Protein AF-A0A8H3G8Q3-F1 (afdb_monomer_lite)

Secondary structure (DSSP, 8-state):
-EEEEEEEEEEEEETTEEEEEEEEEEEEEPPPSS----TTGGGHHHHTEEEEETT-EEEEEEEEGGG----EEEEEEEETTEEEEEEEE--S--GGGGTGGGS-S-----------------------

Sequence (128 aa):
PVIIKGIYTTTVVVGGWEFMFTSVMVHCFIGPSQQPVFPWDHWNELLQISAWEYRQFGLVVAVPLSAFTGVFAMSNIQMSYGHYTLTFAMIKTCPEDLVEGYINHNLPDEDKDNNGGDAGNIEDMDKD

Structure (mmCIF, N/CA/C/O backbone):
data_AF-A0A8H3G8Q3-F1
#
_entry.id   AF-A0A8H3G8Q3-F1
#
loop_
_atom_site.group_PDB
_atom_site.id
_atom_site.type_symbol
_atom_site.label_atom_id
_atom_site.label_alt_id
_atom_site.label_comp_id
_atom_site.label_asym_id
_atom_site.label_entity_id
_atom_site.label_seq_id
_atom_site.pdbx_PDB_ins_code
_atom_site.Cartn_x
_atom_site.Cartn_y
_atom_site.Cartn_z
_atom_site.occupancy
_atom_site.B_iso_or_equiv
_atom_site.auth_seq_id
_atom_site.auth_comp_id
_atom_site.auth_asym_id
_atom_site.auth_atom_id
_atom_site.pdbx_PDB_model_num
ATOM 1 N N . PRO A 1 1 ? -3.059 -0.270 -0.786 1.00 87.56 1 PRO A N 1
ATOM 2 C CA . PRO A 1 1 ? -1.707 0.054 -0.278 1.00 87.56 1 PRO A CA 1
ATOM 3 C C . PRO A 1 1 ? -0.744 -1.128 -0.419 1.00 87.56 1 PRO A C 1
ATOM 5 O O . PRO A 1 1 ? -1.179 -2.278 -0.488 1.00 87.56 1 PRO A O 1
ATOM 8 N N . VAL A 1 2 ? 0.558 -0.843 -0.482 1.00 90.81 2 VAL A N 1
ATOM 9 C CA . VAL A 1 2 ? 1.610 -1.856 -0.641 1.00 90.81 2 VAL A CA 1
ATOM 10 C C . VAL A 1 2 ? 2.880 -1.455 0.112 1.00 90.81 2 VAL A C 1
ATOM 12 O O . VAL A 1 2 ? 3.109 -0.270 0.351 1.00 90.81 2 VAL A O 1
ATOM 15 N N . ILE A 1 3 ? 3.721 -2.431 0.456 1.00 91.25 3 ILE A N 1
ATOM 16 C CA . ILE A 1 3 ? 5.091 -2.200 0.933 1.00 91.25 3 ILE A CA 1
ATOM 17 C C . ILE A 1 3 ? 6.060 -2.465 -0.213 1.00 91.25 3 ILE A C 1
ATOM 19 O O . ILE A 1 3 ? 6.107 -3.579 -0.737 1.00 91.25 3 ILE A O 1
ATOM 23 N N . ILE A 1 4 ? 6.869 -1.464 -0.559 1.00 92.81 4 ILE A N 1
ATOM 24 C CA . ILE A 1 4 ? 7.944 -1.605 -1.545 1.00 92.81 4 ILE A CA 1
ATOM 25 C C . ILE A 1 4 ? 9.094 -2.398 -0.918 1.00 92.81 4 ILE A C 1
ATOM 27 O O . ILE A 1 4 ? 9.593 -2.050 0.151 1.00 92.81 4 ILE A O 1
ATOM 31 N N . LYS A 1 5 ? 9.514 -3.475 -1.585 1.00 94.44 5 LYS A N 1
ATOM 32 C CA . LYS A 1 5 ? 10.691 -4.272 -1.206 1.00 94.44 5 LYS A CA 1
ATOM 33 C C . LYS A 1 5 ? 11.927 -3.914 -2.013 1.00 94.44 5 LYS A C 1
ATOM 35 O O . LYS A 1 5 ? 13.033 -4.035 -1.501 1.00 94.44 5 LYS A O 1
ATOM 40 N N . GLY A 1 6 ? 11.736 -3.466 -3.248 1.00 93.69 6 GLY A N 1
ATOM 41 C CA . GLY A 1 6 ? 12.825 -3.042 -4.112 1.00 93.69 6 GLY A CA 1
ATOM 42 C C . GLY A 1 6 ? 12.320 -2.486 -5.433 1.00 93.69 6 GLY A C 1
ATOM 43 O O . GLY A 1 6 ? 11.207 -2.790 -5.866 1.00 93.69 6 GLY A O 1
ATOM 44 N N . ILE A 1 7 ? 13.159 -1.672 -6.062 1.00 95.56 7 ILE A N 1
ATOM 45 C CA . ILE A 1 7 ? 12.958 -1.144 -7.408 1.00 95.56 7 ILE A CA 1
ATOM 46 C C . ILE A 1 7 ? 14.104 -1.690 -8.251 1.00 95.56 7 ILE A C 1
ATOM 48 O O . ILE A 1 7 ? 15.268 -1.537 -7.886 1.00 95.56 7 ILE A O 1
ATOM 52 N N . TYR A 1 8 ? 13.766 -2.346 -9.353 1.00 95.19 8 TYR A N 1
ATOM 53 C CA . TYR A 1 8 ? 14.719 -3.018 -10.222 1.00 95.19 8 TYR A CA 1
ATOM 54 C C . TYR A 1 8 ? 14.594 -2.466 -11.629 1.00 95.19 8 TYR A C 1
ATOM 56 O O . TYR A 1 8 ? 13.489 -2.313 -12.149 1.00 95.19 8 TYR A O 1
ATOM 64 N N . THR A 1 9 ? 15.740 -2.214 -12.248 1.00 95.25 9 THR A N 1
ATOM 65 C CA . THR A 1 9 ? 15.824 -1.833 -13.653 1.00 95.25 9 THR A CA 1
ATOM 66 C C . THR A 1 9 ? 16.507 -2.955 -14.414 1.00 95.25 9 THR A C 1
ATOM 68 O O . THR A 1 9 ? 17.549 -3.459 -13.996 1.00 95.25 9 THR A O 1
ATOM 71 N N . THR A 1 10 ? 15.903 -3.371 -15.519 1.00 93.00 10 THR A N 1
ATOM 72 C CA . THR A 1 10 ? 16.406 -4.440 -16.377 1.00 93.00 10 THR A CA 1
ATOM 73 C C . THR A 1 10 ? 16.512 -3.928 -17.801 1.00 93.00 10 THR A C 1
ATOM 75 O O . THR A 1 10 ? 15.567 -3.335 -18.318 1.00 93.00 10 THR A O 1
ATOM 78 N N . THR A 1 11 ? 17.651 -4.188 -18.433 1.00 95.88 11 THR A N 1
ATOM 79 C CA . THR A 1 11 ? 17.871 -3.905 -19.851 1.00 95.88 11 THR A CA 1
ATOM 80 C C . THR A 1 11 ? 17.734 -5.199 -20.639 1.00 95.88 11 THR A C 1
ATOM 82 O O . THR A 1 11 ? 18.352 -6.207 -20.298 1.00 95.88 11 THR A O 1
ATOM 85 N N . VAL A 1 12 ? 16.921 -5.179 -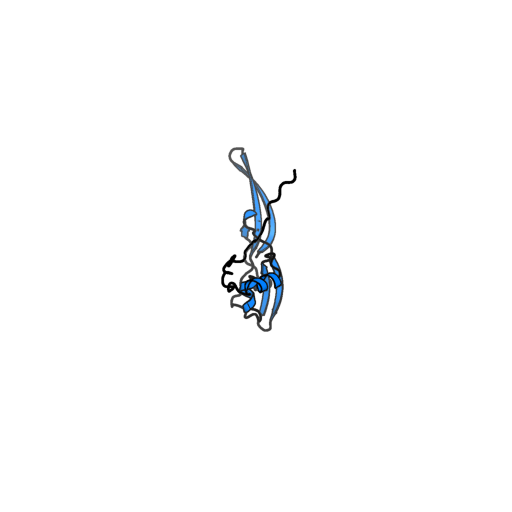21.690 1.00 94.62 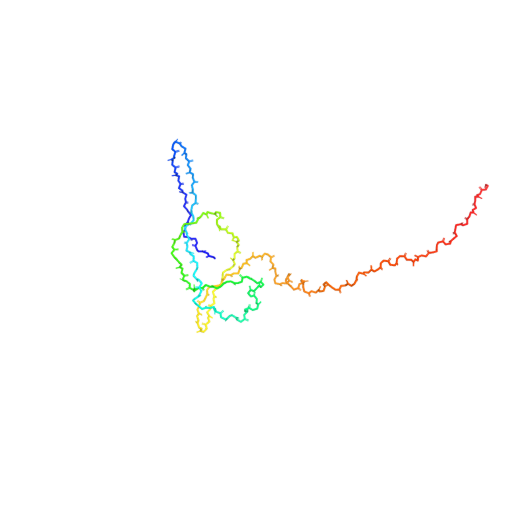12 VAL A N 1
ATOM 86 C CA . VAL A 1 12 ? 16.718 -6.296 -22.614 1.00 94.62 12 VAL A CA 1
ATOM 87 C C . VAL A 1 12 ? 17.143 -5.847 -24.003 1.00 94.62 12 VAL A C 1
ATOM 89 O O . VAL A 1 12 ? 16.691 -4.812 -24.483 1.00 94.62 12 VAL A O 1
ATOM 92 N N . VAL A 1 13 ? 17.999 -6.630 -24.657 1.00 95.94 13 VAL A N 1
ATOM 93 C CA . VAL A 1 13 ? 18.443 -6.355 -26.028 1.00 95.94 13 VAL A CA 1
ATOM 94 C C . VAL A 1 13 ? 17.641 -7.214 -26.998 1.00 95.94 13 VAL A C 1
ATOM 96 O O . VAL A 1 13 ? 17.683 -8.442 -26.918 1.00 95.94 13 VAL A O 1
ATOM 99 N N . VAL A 1 14 ? 16.924 -6.584 -27.930 1.00 94.94 14 VAL A N 1
ATOM 100 C CA . VAL A 1 14 ? 16.141 -7.269 -28.970 1.00 94.94 14 VAL A CA 1
ATOM 101 C C . VAL A 1 14 ? 16.531 -6.702 -30.329 1.00 94.94 14 VAL A C 1
ATOM 103 O O . VAL A 1 14 ? 16.333 -5.522 -30.601 1.00 94.94 14 VAL A O 1
ATOM 106 N N . GLY A 1 15 ? 17.124 -7.534 -31.189 1.00 93.06 15 GLY A N 1
ATOM 107 C CA . GLY A 1 15 ? 17.527 -7.114 -32.538 1.00 93.06 15 GLY A CA 1
ATOM 108 C C . GLY A 1 15 ? 18.556 -5.975 -32.568 1.00 93.06 15 GLY A C 1
ATOM 109 O O . GLY A 1 15 ? 18.520 -5.158 -33.480 1.00 93.06 15 GLY A O 1
ATOM 110 N N . GLY A 1 16 ? 19.436 -5.890 -31.563 1.00 94.31 16 GLY A N 1
ATOM 111 C CA . GLY A 1 16 ? 20.440 -4.823 -31.436 1.00 94.31 16 GLY A CA 1
ATOM 112 C C . GLY A 1 16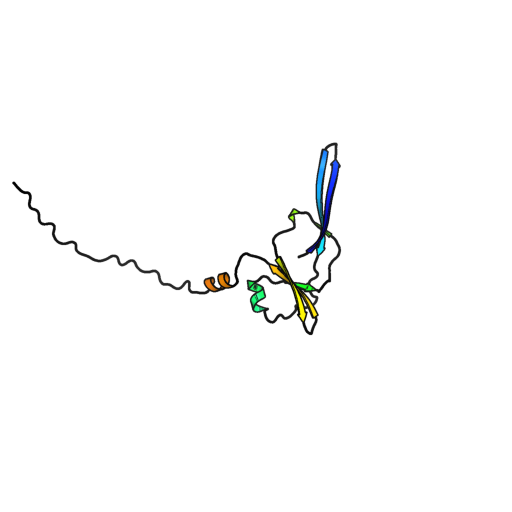 ? 19.927 -3.523 -30.806 1.00 94.31 16 GLY A C 1
ATOM 113 O O . GLY A 1 16 ? 20.714 -2.607 -30.599 1.00 94.31 16 GLY A O 1
ATOM 114 N N . TRP A 1 17 ? 18.638 -3.452 -30.468 1.00 95.25 17 TRP A N 1
ATOM 115 C CA . TRP A 1 17 ? 18.043 -2.334 -29.741 1.00 95.25 17 TRP A CA 1
ATOM 116 C C . TRP A 1 17 ? 17.955 -2.655 -28.255 1.00 95.25 17 TRP A C 1
ATOM 118 O O . TRP A 1 17 ? 17.529 -3.749 -27.879 1.00 95.25 17 TRP A O 1
ATOM 128 N N . GLU A 1 18 ? 18.339 -1.699 -27.415 1.00 96.75 18 GLU A N 1
ATOM 129 C CA . GLU A 1 18 ? 18.227 -1.816 -25.964 1.00 96.75 18 GLU A CA 1
ATOM 130 C C . GLU A 1 18 ? 16.886 -1.260 -25.477 1.00 96.75 18 GLU A C 1
ATOM 132 O O . GLU A 1 18 ? 16.499 -0.139 -25.805 1.00 96.75 18 GLU A O 1
ATOM 137 N N . PHE A 1 19 ? 16.194 -2.040 -24.651 1.00 94.62 19 PHE A N 1
ATOM 138 C CA . PHE A 1 19 ? 14.949 -1.661 -23.997 1.00 94.62 19 PHE A CA 1
ATOM 139 C C . PHE A 1 19 ? 15.137 -1.723 -22.489 1.00 94.62 19 PHE A C 1
ATOM 141 O O . PHE A 1 19 ? 15.578 -2.740 -21.958 1.00 94.62 19 PHE A O 1
ATOM 148 N N . MET A 1 20 ? 14.781 -0.649 -21.793 1.00 94.56 20 MET A N 1
ATOM 149 C CA . MET A 1 20 ? 14.896 -0.566 -20.342 1.00 94.56 20 MET A CA 1
ATOM 150 C C . MET A 1 20 ? 13.517 -0.659 -19.693 1.00 94.56 20 MET A C 1
ATOM 152 O O . MET A 1 20 ? 12.603 0.085 -20.045 1.00 94.56 20 MET A O 1
ATOM 156 N N . PHE A 1 21 ? 13.385 -1.548 -18.712 1.00 90.94 21 PHE A N 1
ATOM 157 C CA . PHE A 1 21 ? 12.159 -1.761 -17.952 1.00 90.94 21 PHE A CA 1
ATOM 158 C C . PHE A 1 21 ? 12.432 -1.566 -16.465 1.00 90.94 21 PHE A C 1
ATOM 160 O O . PHE A 1 21 ? 13.359 -2.163 -15.919 1.00 90.94 21 PHE A O 1
ATOM 167 N N . THR A 1 22 ? 11.599 -0.772 -15.797 1.00 93.75 22 THR A N 1
ATOM 168 C CA . THR A 1 22 ? 11.636 -0.617 -14.339 1.00 93.75 22 THR A CA 1
ATOM 169 C C . THR A 1 22 ? 10.444 -1.333 -13.718 1.00 93.75 22 THR A C 1
ATOM 171 O O . THR A 1 22 ? 9.293 -1.035 -14.039 1.00 93.75 22 THR A O 1
ATOM 174 N N . SER A 1 23 ? 10.728 -2.265 -12.812 1.00 93.56 23 SER A N 1
ATOM 175 C CA . SER A 1 23 ? 9.734 -3.011 -12.040 1.00 93.56 23 SER A CA 1
ATOM 176 C C . SER A 1 23 ? 9.908 -2.735 -10.554 1.00 93.56 23 SER A C 1
ATOM 178 O O . SER A 1 23 ? 11.026 -2.695 -10.039 1.00 93.56 23 SER A O 1
ATOM 180 N N . VAL A 1 24 ? 8.795 -2.579 -9.847 1.00 95.25 24 VAL A N 1
ATOM 181 C CA . VAL A 1 24 ? 8.780 -2.425 -8.393 1.00 95.25 24 VAL A CA 1
ATOM 182 C C . VAL A 1 24 ? 8.244 -3.710 -7.782 1.00 95.25 24 VAL A C 1
ATOM 184 O O . VAL A 1 24 ? 7.142 -4.148 -8.105 1.00 95.25 24 VAL A O 1
ATOM 187 N N . MET A 1 25 ? 9.028 -4.321 -6.900 1.00 96.69 25 MET A N 1
ATOM 188 C CA . MET A 1 25 ? 8.620 -5.512 -6.159 1.00 96.69 25 MET A CA 1
ATOM 189 C C . MET A 1 25 ? 7.892 -5.077 -4.897 1.00 96.69 25 MET A C 1
ATOM 191 O O . MET A 1 25 ? 8.450 -4.344 -4.072 1.00 96.69 25 MET A O 1
ATOM 195 N N . VAL A 1 26 ? 6.654 -5.533 -4.734 1.00 95.25 26 VAL A N 1
ATOM 196 C CA . VAL A 1 26 ? 5.785 -5.100 -3.640 1.00 95.25 26 VAL A CA 1
ATOM 197 C C . VAL A 1 26 ? 5.128 -6.261 -2.915 1.00 95.25 26 VAL A C 1
ATOM 199 O O . VAL A 1 26 ? 4.833 -7.292 -3.509 1.00 95.25 26 VAL A O 1
ATOM 202 N N . HIS A 1 27 ? 4.853 -6.057 -1.630 1.00 94.81 27 HIS A N 1
ATOM 203 C CA . HIS A 1 27 ? 3.876 -6.844 -0.882 1.00 94.81 27 HIS A CA 1
ATOM 204 C C . HIS A 1 27 ? 2.561 -6.076 -0.794 1.00 94.81 27 HIS A C 1
ATOM 206 O O . HIS A 1 27 ? 2.542 -4.939 -0.315 1.00 94.81 27 HIS A O 1
ATOM 212 N N . CYS A 1 28 ? 1.462 -6.710 -1.191 1.00 91.69 28 CYS A N 1
ATOM 213 C CA . CYS A 1 28 ? 0.129 -6.143 -1.015 1.00 91.69 28 CYS A CA 1
ATOM 214 C C . CYS A 1 28 ? -0.370 -6.362 0.413 1.00 91.69 28 CYS A C 1
ATOM 216 O O . CYS A 1 28 ? -0.164 -7.431 0.988 1.00 91.69 28 CYS A O 1
ATOM 218 N N . PHE A 1 29 ? -1.042 -5.360 0.975 1.00 92.75 29 PHE A N 1
ATOM 219 C CA . PHE A 1 29 ? -1.781 -5.541 2.222 1.00 92.75 29 PHE A CA 1
ATOM 220 C C . PHE A 1 29 ? -2.967 -6.478 1.988 1.00 92.75 29 PHE A C 1
ATOM 222 O O . PHE A 1 29 ? -3.598 -6.434 0.930 1.00 92.75 29 PHE A O 1
ATOM 229 N N . ILE A 1 30 ? -3.259 -7.321 2.975 1.00 93.56 30 ILE A N 1
ATOM 230 C CA . ILE A 1 30 ? -4.412 -8.221 2.948 1.00 93.56 30 ILE A CA 1
ATOM 231 C C . ILE A 1 30 ? -5.550 -7.567 3.730 1.00 93.56 30 ILE A C 1
ATOM 233 O O . ILE A 1 30 ? -5.351 -7.088 4.848 1.00 93.56 30 ILE A O 1
ATOM 237 N N . GLY A 1 31 ? -6.732 -7.507 3.116 1.00 91.69 31 GLY A N 1
ATOM 238 C CA . GLY A 1 31 ? -7.941 -7.036 3.786 1.00 91.69 31 GLY A CA 1
ATOM 239 C C . GLY A 1 31 ? -8.388 -8.025 4.869 1.00 91.69 31 GLY A C 1
ATOM 240 O O . GLY A 1 31 ? -8.144 -9.225 4.728 1.00 91.69 31 GLY A O 1
ATOM 241 N N . PRO A 1 32 ? -9.029 -7.552 5.944 1.00 89.88 32 PRO A N 1
ATOM 242 C CA . PRO A 1 32 ? -9.476 -8.423 7.017 1.00 89.88 32 PRO A CA 1
ATOM 243 C C . PRO A 1 32 ? -10.562 -9.392 6.556 1.00 89.88 32 PRO A C 1
ATOM 245 O O . PRO A 1 32 ? -11.394 -9.073 5.707 1.00 89.88 32 PRO A O 1
ATOM 248 N N . SER A 1 33 ? -10.545 -10.596 7.131 1.00 86.69 33 SER A N 1
ATOM 249 C CA . SER A 1 33 ? -11.516 -11.657 6.804 1.00 86.69 33 SER A CA 1
ATOM 250 C C . SER A 1 33 ? -12.952 -11.304 7.204 1.00 86.69 33 SER A C 1
ATOM 252 O O . SER A 1 33 ? -13.909 -11.816 6.624 1.00 86.69 33 SER A O 1
ATOM 254 N N . GLN A 1 34 ? -13.097 -10.411 8.182 1.00 84.06 34 GLN A N 1
ATOM 255 C CA . GLN A 1 34 ? -14.354 -9.817 8.612 1.00 84.06 34 GLN A CA 1
ATOM 256 C C . GLN A 1 34 ? -14.194 -8.303 8.631 1.00 84.06 34 GLN A C 1
ATOM 258 O O . GLN A 1 34 ? -13.143 -7.792 9.019 1.00 84.06 34 GLN A O 1
ATOM 263 N N . GLN A 1 35 ? -15.237 -7.581 8.227 1.00 82.31 35 GLN A N 1
ATOM 264 C CA . GLN A 1 35 ? -15.199 -6.128 8.269 1.00 82.31 35 GLN A CA 1
ATOM 265 C C . GLN A 1 35 ? -15.119 -5.662 9.732 1.00 82.31 35 GLN A C 1
ATOM 267 O O . GLN A 1 35 ? -16.011 -5.999 10.517 1.00 82.31 35 GLN A O 1
ATOM 272 N N . PRO A 1 36 ? -14.065 -4.923 10.127 1.00 81.00 36 PRO A N 1
ATOM 273 C CA . PRO A 1 36 ? -13.961 -4.424 11.486 1.00 81.00 36 PRO A CA 1
ATOM 274 C C . PRO A 1 36 ? -15.006 -3.331 11.694 1.00 81.00 36 PRO A C 1
ATOM 276 O O . PRO A 1 36 ? -15.236 -2.516 10.802 1.00 81.00 36 PRO A O 1
ATOM 279 N N . VAL A 1 37 ? -15.605 -3.308 12.882 1.00 82.50 37 VAL A N 1
ATOM 280 C CA . VAL A 1 37 ? -16.558 -2.267 13.276 1.00 82.50 37 VAL A CA 1
ATOM 281 C C . VAL A 1 37 ? -15.776 -1.161 13.961 1.00 82.50 37 VAL A C 1
ATOM 283 O O . VAL A 1 37 ? -15.337 -1.318 15.110 1.00 82.50 37 VAL A O 1
ATOM 286 N N . PHE A 1 38 ? -15.560 -0.054 13.258 1.00 75.81 38 PHE A N 1
ATOM 287 C CA . PHE A 1 38 ? -14.860 1.083 13.829 1.00 75.81 38 PHE A CA 1
ATOM 288 C C . PHE A 1 38 ? -15.864 2.084 14.406 1.00 75.81 38 PHE A C 1
ATOM 290 O O . PHE A 1 38 ? -16.892 2.370 13.796 1.00 75.81 38 PHE A O 1
ATOM 297 N N . PRO A 1 39 ? -15.566 2.708 15.558 1.00 68.00 39 PRO A N 1
ATOM 298 C CA . PRO A 1 39 ? -16.446 3.729 16.133 1.00 68.00 39 PRO A CA 1
ATOM 299 C C . PRO A 1 39 ? -16.595 4.970 15.231 1.00 68.00 39 PRO A C 1
ATOM 301 O O . PRO A 1 39 ? -17.456 5.808 15.477 1.00 68.00 39 PRO A O 1
ATOM 304 N N . TRP A 1 40 ? -15.770 5.086 14.187 1.00 68.94 40 TRP A N 1
ATOM 305 C CA . TRP A 1 40 ? -15.823 6.125 13.166 1.00 68.94 40 TRP A CA 1
ATOM 306 C C . TRP A 1 40 ? -16.332 5.615 11.815 1.00 68.94 40 TRP A C 1
ATOM 308 O O . TRP A 1 40 ? -16.046 6.259 10.815 1.00 68.94 40 TRP A O 1
ATOM 318 N N . ASP A 1 41 ? -17.064 4.501 11.730 1.00 65.94 41 ASP A N 1
ATOM 319 C CA . ASP A 1 41 ? -17.559 3.991 10.437 1.00 65.94 41 ASP A CA 1
ATOM 320 C C . ASP A 1 41 ? -18.291 5.072 9.611 1.00 65.94 41 ASP A C 1
ATOM 322 O O . ASP A 1 41 ? -18.171 5.093 8.390 1.00 65.94 41 ASP A O 1
ATOM 326 N N . HIS A 1 42 ? -18.930 6.050 10.266 1.00 63.75 42 HIS A N 1
ATOM 327 C CA . HIS A 1 42 ? -19.520 7.229 9.616 1.00 63.75 42 HIS A CA 1
ATOM 328 C C . HIS A 1 42 ? -18.507 8.121 8.860 1.00 63.75 42 HIS A C 1
ATOM 330 O O . HIS A 1 42 ? -18.843 8.738 7.857 1.00 63.75 42 HIS A O 1
ATOM 336 N N . TRP A 1 43 ? -17.251 8.165 9.304 1.00 62.16 43 TRP A N 1
ATOM 337 C CA . TRP A 1 43 ? -16.157 8.908 8.675 1.00 62.16 43 TRP A CA 1
ATOM 338 C C . TRP A 1 43 ? -15.451 8.128 7.560 1.00 62.16 43 TRP A C 1
ATOM 340 O O . TRP A 1 43 ? -14.660 8.730 6.835 1.00 62.16 43 TRP A O 1
ATOM 350 N N . ASN A 1 44 ? -15.708 6.822 7.387 1.00 65.44 44 ASN A N 1
ATOM 351 C CA . ASN A 1 44 ? -15.078 6.040 6.312 1.00 65.44 44 ASN A CA 1
ATOM 352 C C . ASN A 1 44 ? -15.403 6.616 4.928 1.00 65.44 44 ASN A C 1
ATOM 354 O O . ASN A 1 44 ? -14.525 6.638 4.068 1.00 65.44 44 ASN A O 1
ATOM 358 N N . GLU A 1 45 ? -16.634 7.097 4.725 1.00 64.19 45 GLU A N 1
ATOM 359 C CA . GLU A 1 45 ? -17.070 7.685 3.452 1.00 64.19 45 GLU A CA 1
ATOM 360 C C . GLU A 1 45 ? -16.358 9.014 3.157 1.00 64.19 45 GLU A C 1
ATOM 362 O O . GLU A 1 45 ? -15.972 9.267 2.019 1.00 64.19 45 GLU A O 1
ATOM 367 N N . LEU A 1 46 ? -16.114 9.826 4.190 1.00 63.53 46 LEU A N 1
ATOM 368 C CA . LEU A 1 46 ? -15.457 11.134 4.075 1.00 63.53 46 LEU A CA 1
ATOM 369 C C . LEU A 1 46 ? -13.931 11.027 3.955 1.00 63.53 46 LEU A C 1
ATOM 371 O O . LEU A 1 46 ? -13.319 11.722 3.152 1.00 63.53 46 LEU A O 1
ATOM 375 N N . LEU A 1 47 ? -13.307 10.155 4.749 1.00 67.44 47 LEU A N 1
ATOM 376 C CA . LEU A 1 47 ? -11.847 10.061 4.879 1.00 67.44 47 LEU A CA 1
ATOM 377 C C . LEU A 1 47 ? -11.227 8.933 4.036 1.00 67.44 47 LEU A C 1
ATOM 379 O O . LEU A 1 47 ? -10.010 8.741 4.070 1.00 67.44 47 LEU A O 1
ATOM 383 N N . GLN A 1 48 ? -12.052 8.176 3.301 1.00 78.31 48 GLN A N 1
ATOM 384 C CA . GLN A 1 48 ? -11.640 7.034 2.472 1.00 78.31 48 GLN A CA 1
ATOM 385 C C . GLN A 1 48 ? -10.711 6.070 3.226 1.00 78.31 48 GLN A C 1
ATOM 387 O O . GLN A 1 48 ? -9.658 5.650 2.735 1.00 78.31 48 GLN A O 1
ATOM 392 N N . ILE A 1 49 ? -11.084 5.751 4.465 1.00 83.19 49 ILE A N 1
ATOM 393 C CA . ILE A 1 49 ? -10.287 4.888 5.335 1.00 83.19 49 ILE A CA 1
ATOM 394 C C . ILE A 1 49 ? -10.445 3.448 4.860 1.00 83.19 49 ILE A C 1
ATOM 396 O O . ILE A 1 49 ? -11.548 2.964 4.620 1.00 83.19 49 ILE A O 1
ATOM 400 N N . SER A 1 50 ? -9.329 2.737 4.752 1.00 87.00 50 SER A N 1
ATOM 401 C CA . SER A 1 50 ? -9.319 1.290 4.525 1.00 87.00 50 SER A CA 1
ATOM 402 C C . SER A 1 50 ? -8.561 0.586 5.639 1.00 87.00 50 SER A C 1
ATOM 404 O O . SER A 1 50 ? -7.545 1.095 6.121 1.00 87.00 50 SER A O 1
ATOM 406 N N . ALA A 1 51 ? -9.040 -0.595 6.023 1.00 90.19 51 ALA A N 1
ATOM 407 C CA . ALA A 1 51 ? -8.428 -1.431 7.047 1.00 90.19 51 ALA A CA 1
ATOM 408 C C . ALA A 1 51 ? -7.805 -2.694 6.449 1.00 90.19 51 ALA A C 1
ATOM 410 O O . ALA A 1 51 ? -8.304 -3.259 5.477 1.00 90.19 51 ALA A O 1
ATOM 411 N N . TRP A 1 52 ? -6.721 -3.139 7.076 1.00 93.62 52 TRP A N 1
ATOM 412 C CA . TRP A 1 52 ? -5.897 -4.266 6.657 1.00 93.62 52 TRP A CA 1
ATOM 413 C C . TRP A 1 52 ? -5.492 -5.093 7.875 1.00 93.62 52 TRP A C 1
ATOM 415 O O . TRP A 1 52 ? -5.339 -4.557 8.977 1.00 93.62 52 TRP A O 1
ATOM 425 N N . GLU A 1 53 ? -5.271 -6.386 7.673 1.00 93.94 53 GLU A N 1
ATOM 426 C CA . GLU A 1 53 ? -4.736 -7.277 8.704 1.00 93.94 53 GLU A CA 1
ATOM 427 C C . GLU A 1 53 ? -3.340 -6.819 9.150 1.00 93.94 53 GLU A C 1
ATOM 429 O O . GLU A 1 53 ? -2.443 -6.584 8.329 1.00 93.94 53 GLU A O 1
ATOM 434 N N . TYR A 1 54 ? -3.128 -6.692 10.462 1.00 93.56 54 TYR A N 1
ATOM 435 C CA . TYR A 1 54 ? -1.868 -6.169 10.985 1.00 93.56 54 TYR A CA 1
ATOM 436 C C . TYR A 1 54 ? -0.686 -7.084 10.650 1.00 93.56 54 TYR A C 1
ATOM 438 O O . TYR A 1 54 ? -0.654 -8.258 11.016 1.00 93.56 54 TYR A O 1
ATOM 446 N N . ARG A 1 55 ? 0.323 -6.512 9.977 1.00 91.12 55 ARG A N 1
ATOM 447 C CA . ARG A 1 55 ? 1.543 -7.204 9.515 1.00 91.12 55 ARG A CA 1
ATOM 448 C C . ARG A 1 55 ? 1.289 -8.437 8.637 1.00 91.12 55 ARG A C 1
ATOM 450 O O . ARG A 1 55 ? 2.207 -9.240 8.463 1.00 91.12 55 ARG A O 1
ATOM 457 N N . GLN A 1 56 ? 0.098 -8.577 8.059 1.00 93.62 56 GLN A N 1
ATOM 458 C CA . GLN A 1 56 ? -0.183 -9.633 7.094 1.00 93.62 56 GLN A CA 1
ATOM 459 C C . GLN A 1 56 ? -0.124 -9.086 5.674 1.00 93.62 56 GLN A C 1
ATOM 461 O O . GLN A 1 56 ? -0.683 -8.036 5.349 1.00 93.62 56 GLN A O 1
ATOM 466 N N . PHE A 1 57 ? 0.573 -9.824 4.818 1.00 94.31 57 PHE A N 1
ATOM 467 C CA . PHE A 1 57 ? 0.870 -9.400 3.463 1.00 94.31 57 PHE A CA 1
ATOM 468 C C . PHE A 1 57 ? 0.694 -10.552 2.488 1.00 94.31 57 PHE A C 1
ATOM 470 O O . PHE A 1 57 ? 0.996 -11.701 2.809 1.00 94.31 57 PHE A O 1
ATOM 477 N N . GLY A 1 58 ? 0.253 -10.222 1.278 1.00 93.19 58 GLY A N 1
ATOM 478 C CA . GLY A 1 58 ? 0.201 -11.156 0.166 1.00 93.19 58 GLY A CA 1
ATOM 479 C C . GLY A 1 58 ? 1.590 -11.530 -0.347 1.00 93.19 58 GLY A C 1
ATOM 480 O O . GLY A 1 58 ? 2.623 -11.059 0.146 1.00 93.19 58 GLY A O 1
ATOM 481 N N . LEU A 1 59 ? 1.590 -12.370 -1.383 1.00 94.75 59 LEU A N 1
ATOM 482 C CA . LEU A 1 59 ? 2.796 -12.725 -2.123 1.00 94.75 59 LEU A CA 1
ATOM 483 C C . LEU A 1 59 ? 3.452 -11.487 -2.742 1.00 94.75 59 LEU A C 1
ATOM 485 O O . LEU A 1 59 ? 2.790 -10.489 -3.037 1.00 94.75 59 LEU A O 1
ATOM 489 N N . VAL A 1 60 ? 4.765 -11.581 -2.957 1.00 94.75 60 VAL A N 1
ATOM 490 C CA . VAL A 1 60 ? 5.507 -10.538 -3.664 1.00 94.75 60 VAL A CA 1
ATOM 491 C C . VAL A 1 60 ? 5.114 -10.558 -5.128 1.00 94.75 60 VAL A C 1
ATOM 493 O O . VAL A 1 60 ? 5.175 -11.603 -5.773 1.00 94.75 60 VAL A O 1
ATOM 496 N N . VAL A 1 61 ? 4.756 -9.395 -5.653 1.00 94.88 61 VAL A N 1
ATOM 497 C CA . VAL A 1 61 ? 4.423 -9.219 -7.065 1.00 94.88 61 VAL A CA 1
ATOM 498 C C . VAL A 1 61 ? 5.252 -8.090 -7.664 1.00 94.88 61 VAL A C 1
ATOM 500 O O . VAL A 1 61 ? 5.622 -7.140 -6.970 1.00 94.88 61 VAL A O 1
ATOM 503 N N . ALA A 1 62 ? 5.556 -8.212 -8.954 1.00 94.31 62 ALA A N 1
ATOM 504 C CA . ALA A 1 62 ? 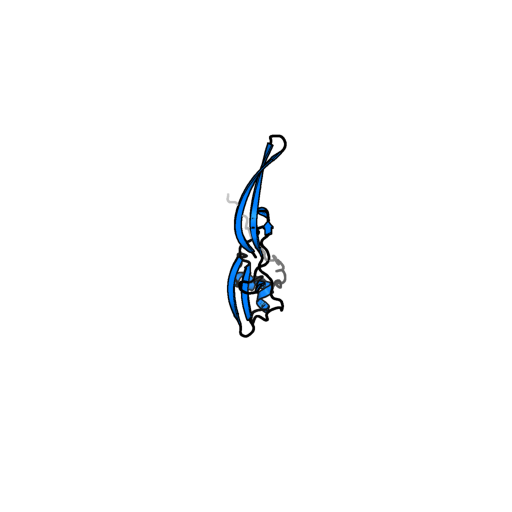6.172 -7.150 -9.734 1.00 94.31 62 ALA A CA 1
ATOM 505 C C . ALA A 1 62 ? 5.071 -6.268 -10.329 1.00 94.31 62 ALA A C 1
ATOM 507 O O . ALA A 1 62 ? 4.157 -6.772 -10.982 1.00 94.31 62 ALA A O 1
ATOM 508 N N . VAL A 1 63 ? 5.166 -4.958 -10.121 1.00 91.75 63 VAL A N 1
ATOM 509 C CA . VAL A 1 63 ? 4.259 -3.969 -10.717 1.00 91.75 63 VAL A CA 1
ATOM 510 C C . VAL A 1 63 ? 5.060 -2.890 -11.447 1.00 91.75 63 VAL A C 1
ATOM 512 O O . VAL A 1 63 ? 6.190 -2.587 -11.042 1.00 91.75 63 VAL A O 1
ATOM 515 N N . PRO A 1 64 ? 4.522 -2.295 -12.526 1.00 89.06 64 PRO A N 1
ATOM 516 C CA . PRO A 1 64 ? 5.186 -1.179 -13.183 1.00 89.06 64 PRO A CA 1
ATOM 517 C C . PRO A 1 64 ? 5.192 0.049 -12.267 1.00 89.06 64 PRO A C 1
ATOM 519 O O . PRO A 1 64 ? 4.272 0.255 -11.476 1.00 89.06 64 PRO A O 1
ATOM 522 N N . LEU A 1 65 ? 6.204 0.910 -12.407 1.00 84.81 65 LEU A N 1
ATOM 523 C CA . LEU A 1 65 ? 6.295 2.153 -11.627 1.00 84.81 65 LEU A CA 1
ATOM 524 C C . LEU A 1 65 ? 5.073 3.072 -11.831 1.00 84.81 65 LEU A C 1
ATOM 526 O O . LEU A 1 65 ? 4.685 3.799 -10.924 1.00 84.81 65 LEU A O 1
ATOM 530 N N . SER A 1 66 ? 4.427 3.001 -12.996 1.00 84.44 66 SER A N 1
ATOM 531 C CA . SER A 1 66 ? 3.210 3.755 -13.307 1.00 84.44 66 SER A CA 1
ATOM 532 C C . SER A 1 66 ? 1.960 3.286 -12.552 1.00 84.44 66 SER A C 1
ATOM 534 O O . SER A 1 66 ? 0.953 3.986 -12.580 1.00 84.44 66 SER A O 1
ATOM 536 N N . ALA A 1 67 ? 1.995 2.132 -11.873 1.00 84.31 67 ALA A N 1
ATOM 537 C CA . ALA A 1 67 ? 0.854 1.624 -11.107 1.00 84.31 67 ALA A CA 1
ATOM 538 C C . ALA A 1 67 ? 0.662 2.323 -9.749 1.00 84.31 67 ALA A C 1
ATOM 540 O O . ALA A 1 67 ? -0.364 2.126 -9.100 1.00 84.31 67 ALA A O 1
ATOM 541 N N . PHE A 1 68 ? 1.637 3.111 -9.285 1.00 82.25 68 PHE A N 1
ATOM 542 C CA . PHE A 1 68 ? 1.546 3.797 -7.998 1.00 82.25 68 PHE A CA 1
ATOM 543 C C . PHE A 1 68 ? 0.845 5.141 -8.157 1.00 82.25 68 PHE A C 1
ATOM 545 O O . PHE A 1 68 ? 1.354 6.050 -8.809 1.00 82.25 68 PHE A O 1
ATOM 552 N N . THR A 1 69 ? -0.311 5.277 -7.512 1.00 76.31 69 THR A N 1
ATOM 553 C CA . THR A 1 69 ? -1.115 6.499 -7.533 1.00 76.31 69 THR A CA 1
ATOM 554 C C . THR A 1 69 ? -1.461 6.934 -6.114 1.00 76.31 69 THR A C 1
ATOM 556 O O . THR A 1 69 ? -1.975 6.137 -5.329 1.00 76.31 69 THR A O 1
ATOM 559 N N . GLY A 1 70 ? -1.235 8.210 -5.808 1.00 75.81 70 GLY A N 1
ATOM 560 C CA . GLY A 1 70 ? -1.664 8.828 -4.555 1.00 75.81 70 GLY A CA 1
ATOM 561 C C . GLY A 1 70 ? -0.689 8.675 -3.386 1.00 75.81 70 GLY A C 1
ATOM 562 O O . GLY A 1 70 ? 0.317 7.969 -3.447 1.00 75.81 70 GLY A O 1
ATOM 563 N N . VAL A 1 71 ? -1.008 9.385 -2.307 1.00 73.06 71 VAL A N 1
ATOM 564 C CA . VAL A 1 71 ? -0.279 9.369 -1.037 1.00 73.06 71 VAL A CA 1
ATOM 565 C C . VAL A 1 71 ? -1.286 9.055 0.061 1.00 73.06 71 VAL A C 1
ATOM 567 O O . VAL A 1 71 ? -2.422 9.527 0.025 1.00 73.06 71 VAL A O 1
ATOM 570 N N . PHE A 1 72 ? -0.885 8.249 1.036 1.00 83.69 72 PHE A N 1
ATOM 571 C CA . PHE A 1 72 ? -1.725 7.907 2.174 1.00 83.69 72 PHE A CA 1
ATOM 572 C C . PHE A 1 72 ? -0.925 7.978 3.472 1.00 83.69 72 PHE A C 1
ATOM 574 O O . PHE A 1 72 ? 0.282 7.726 3.484 1.00 83.69 72 PHE A O 1
ATOM 581 N N . ALA A 1 73 ? -1.608 8.304 4.565 1.00 86.94 73 ALA A N 1
ATOM 582 C CA . ALA A 1 73 ? -1.082 8.114 5.908 1.00 86.94 73 ALA A CA 1
ATOM 583 C C . ALA A 1 73 ? -1.394 6.688 6.372 1.00 86.94 73 ALA A C 1
ATOM 585 O O . ALA A 1 73 ? -2.408 6.105 5.979 1.00 86.94 73 ALA A O 1
ATOM 586 N N . MET A 1 74 ? -0.524 6.124 7.207 1.00 89.69 74 MET A N 1
ATOM 587 C CA . MET A 1 74 ? -0.691 4.783 7.759 1.00 89.69 74 MET A CA 1
ATOM 588 C C . MET A 1 74 ? -0.642 4.846 9.283 1.00 89.69 74 MET A C 1
ATOM 590 O O . MET A 1 74 ? 0.264 5.454 9.849 1.00 89.69 74 MET A O 1
ATOM 594 N N . SER A 1 75 ? -1.599 4.196 9.937 1.00 90.06 75 SER A N 1
ATOM 595 C CA . SER A 1 75 ? -1.647 4.056 11.394 1.00 90.06 75 SER A CA 1
ATOM 596 C C . SER A 1 75 ? -1.986 2.618 11.765 1.00 90.06 75 SER A C 1
ATOM 598 O O . SER A 1 75 ? -2.565 1.892 10.963 1.00 90.06 75 SER A O 1
ATOM 600 N N . ASN A 1 76 ? -1.637 2.196 12.975 1.00 92.31 76 ASN A N 1
ATOM 601 C CA . ASN A 1 76 ? -2.038 0.895 13.501 1.00 92.31 76 ASN A CA 1
ATOM 602 C C . ASN A 1 76 ? -2.968 1.101 14.690 1.00 92.31 76 ASN A C 1
ATOM 604 O O . ASN A 1 76 ? -2.747 2.000 15.502 1.00 92.31 76 ASN A O 1
ATOM 608 N N . ILE A 1 77 ? -3.975 0.242 14.812 1.00 90.25 77 ILE A N 1
ATOM 609 C CA . ILE A 1 77 ? -4.889 0.238 15.948 1.00 90.25 77 ILE A CA 1
ATOM 610 C C . ILE A 1 77 ? -5.028 -1.164 16.529 1.00 90.25 77 ILE A C 1
ATOM 612 O O . ILE A 1 77 ? -5.202 -2.148 15.809 1.00 90.25 77 ILE A O 1
ATOM 616 N N . GLN A 1 78 ? -4.995 -1.230 17.857 1.00 91.62 78 GLN A N 1
ATOM 617 C CA . GLN A 1 78 ? -5.334 -2.419 18.622 1.00 91.62 78 GLN A CA 1
ATOM 618 C C . GLN A 1 78 ? -6.762 -2.280 19.158 1.00 91.62 78 GLN A C 1
ATOM 620 O O . GLN A 1 78 ? -7.074 -1.325 19.866 1.00 91.62 78 GLN A O 1
ATOM 625 N N . MET A 1 79 ? -7.603 -3.261 18.853 1.00 86.44 79 MET A N 1
ATOM 626 C CA . MET A 1 79 ? -8.953 -3.432 19.387 1.00 86.44 79 MET A CA 1
ATOM 627 C C . MET A 1 79 ? -9.011 -4.681 20.276 1.00 86.44 79 MET A C 1
ATOM 629 O O . MET A 1 79 ? -8.088 -5.502 20.290 1.00 86.44 79 MET A O 1
ATOM 633 N N . SER A 1 80 ? -10.119 -4.856 20.998 1.00 88.88 80 SER A N 1
ATOM 634 C CA . SER A 1 80 ? -10.374 -6.058 21.807 1.00 88.88 80 SER A CA 1
ATOM 635 C C . SER A 1 80 ? -10.481 -7.337 20.971 1.00 88.88 80 SER A C 1
ATOM 637 O O . SER A 1 80 ? -10.145 -8.413 21.455 1.00 88.88 80 SER A O 1
ATOM 639 N N . TYR A 1 81 ? -10.924 -7.218 19.718 1.00 86.94 81 TYR A N 1
ATOM 640 C CA . TYR A 1 81 ? -11.176 -8.338 18.809 1.00 86.94 81 TYR A CA 1
ATOM 641 C C . TYR A 1 81 ? -10.157 -8.445 17.660 1.00 86.94 81 TYR A C 1
ATOM 643 O O . TYR A 1 81 ? -10.317 -9.289 16.785 1.00 86.94 81 TYR A O 1
ATOM 6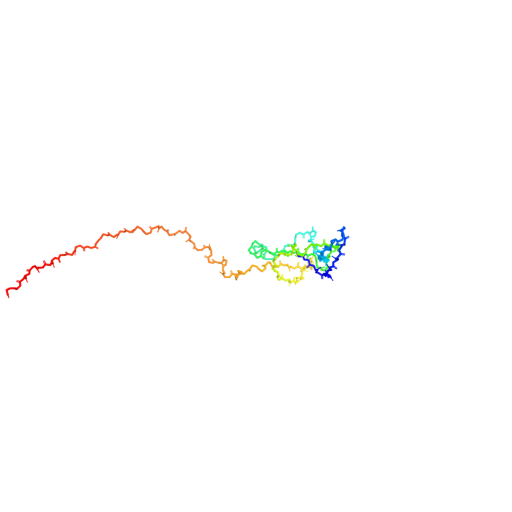51 N N . GLY A 1 82 ? -9.117 -7.603 17.623 1.00 88.94 82 GLY A N 1
ATOM 652 C CA . GLY A 1 82 ? -8.108 -7.669 16.561 1.00 88.94 82 GLY A CA 1
ATOM 653 C C . GLY A 1 82 ? -7.125 -6.502 16.542 1.00 88.94 82 GLY A C 1
ATOM 654 O O . GLY A 1 82 ? -7.295 -5.517 17.255 1.00 88.94 82 GLY A O 1
ATOM 655 N N . HIS A 1 83 ? -6.090 -6.618 15.713 1.00 93.19 83 HIS A N 1
ATOM 656 C CA . HIS A 1 83 ? -5.125 -5.555 15.435 1.00 93.19 83 HIS A CA 1
ATOM 657 C C . HIS A 1 83 ? -5.144 -5.285 13.937 1.00 93.19 83 HIS A C 1
ATOM 659 O O . HIS A 1 83 ? -4.987 -6.210 13.140 1.00 93.19 83 HIS A O 1
ATOM 665 N N . TYR A 1 84 ? -5.305 -4.021 13.563 1.00 92.62 84 TYR A N 1
ATOM 666 C CA . TYR A 1 84 ? -5.446 -3.617 12.172 1.00 92.62 84 TYR A CA 1
ATOM 667 C C . TYR A 1 84 ? -4.457 -2.516 11.803 1.00 92.62 84 TYR A C 1
ATOM 669 O O . TYR A 1 84 ? -4.124 -1.652 12.618 1.00 92.62 84 TYR A O 1
ATOM 677 N N . THR A 1 85 ? -4.020 -2.529 10.547 1.00 93.44 85 THR A N 1
ATOM 678 C CA . THR A 1 85 ? -3.386 -1.375 9.909 1.00 93.44 85 THR A CA 1
ATOM 679 C C . THR A 1 85 ? -4.453 -0.588 9.159 1.00 93.44 85 THR A C 1
ATOM 681 O O . THR A 1 85 ? -5.234 -1.156 8.402 1.00 93.44 85 THR A O 1
ATOM 684 N N . LEU A 1 86 ? -4.475 0.723 9.352 1.00 90.44 86 LEU A N 1
ATOM 685 C CA . LEU A 1 86 ? -5.374 1.656 8.690 1.00 90.44 86 LEU A CA 1
ATOM 686 C C . LEU A 1 86 ? -4.593 2.493 7.685 1.00 90.44 86 LEU A C 1
ATOM 688 O O . LEU A 1 86 ? -3.481 2.944 7.974 1.00 90.44 86 LEU A O 1
ATOM 692 N N . THR A 1 87 ? -5.196 2.736 6.528 1.00 88.88 87 THR A N 1
ATOM 693 C CA . THR A 1 87 ? -4.694 3.699 5.547 1.00 88.88 87 THR A CA 1
ATOM 694 C C . THR A 1 87 ? -5.727 4.774 5.281 1.00 88.88 87 THR A C 1
ATOM 696 O O . THR A 1 87 ? -6.890 4.453 5.045 1.00 88.88 87 THR A O 1
ATOM 699 N N . PHE A 1 88 ? -5.268 6.021 5.271 1.00 86.69 88 PHE A N 1
ATOM 700 C CA . PHE A 1 88 ? -6.076 7.219 5.062 1.00 86.69 88 PHE A CA 1
ATOM 701 C C . PHE A 1 88 ? -5.595 7.880 3.778 1.00 86.69 88 PHE A C 1
ATOM 703 O O . PHE A 1 88 ? -4.415 8.241 3.693 1.00 86.69 88 PHE A O 1
ATOM 710 N N . ALA A 1 89 ? -6.464 8.007 2.776 1.00 81.94 89 ALA A N 1
ATOM 711 C CA . ALA A 1 89 ? -6.106 8.730 1.563 1.00 81.94 89 ALA A CA 1
ATOM 712 C C . ALA A 1 89 ? -5.815 10.190 1.932 1.00 81.94 89 ALA A C 1
ATOM 714 O O . ALA A 1 89 ? -6.662 10.873 2.501 1.00 81.94 89 ALA A O 1
ATOM 715 N N . MET A 1 90 ? -4.613 10.678 1.624 1.00 75.38 90 MET A N 1
ATOM 716 C CA . MET A 1 90 ? -4.303 12.094 1.798 1.00 75.38 90 MET A CA 1
ATOM 717 C C . MET A 1 90 ? -4.740 12.837 0.540 1.00 75.38 90 MET A C 1
ATOM 719 O O . MET A 1 90 ? -3.928 13.181 -0.317 1.00 75.38 90 MET A O 1
ATOM 723 N N . ILE A 1 91 ? -6.045 13.056 0.412 1.00 65.62 91 ILE A N 1
ATOM 724 C CA . ILE A 1 91 ? -6.543 14.165 -0.399 1.00 65.62 91 ILE A CA 1
ATOM 725 C C . ILE A 1 91 ? -6.269 15.420 0.442 1.00 65.62 91 ILE A C 1
ATOM 727 O O . ILE A 1 91 ? -6.421 15.382 1.662 1.00 65.62 91 ILE A O 1
ATOM 731 N N . LYS A 1 92 ? -5.784 16.514 -0.157 1.00 53.03 92 LYS A N 1
ATOM 732 C CA . LYS A 1 92 ? -5.708 17.805 0.547 1.00 53.03 92 LYS A CA 1
ATOM 733 C C . LYS A 1 92 ? -7.133 18.284 0.836 1.00 53.03 92 LYS A C 1
ATOM 735 O O . LYS A 1 92 ? -7.679 19.063 0.068 1.00 53.03 92 LYS A O 1
ATOM 740 N N . THR A 1 93 ? -7.732 17.779 1.896 1.00 51.00 93 THR A N 1
ATOM 741 C CA . THR A 1 93 ? -8.998 18.256 2.439 1.00 51.00 93 THR A CA 1
ATOM 742 C C . THR A 1 93 ? -8.825 18.235 3.942 1.00 51.00 93 THR A C 1
ATOM 744 O O . THR A 1 93 ? -8.734 17.164 4.551 1.00 51.00 93 THR A O 1
ATOM 747 N N . CYS A 1 94 ? -8.681 19.415 4.530 1.00 49.16 94 CYS A N 1
ATOM 748 C CA . CYS A 1 94 ? -8.790 19.567 5.967 1.00 49.16 94 CYS A CA 1
ATOM 749 C C . CYS A 1 94 ? -10.215 19.129 6.365 1.00 49.16 94 CYS A C 1
ATOM 751 O O . CYS A 1 94 ? -11.150 19.370 5.599 1.00 49.16 94 CYS A O 1
ATOM 753 N N . PRO A 1 95 ? -10.421 18.454 7.507 1.00 49.72 95 PRO A N 1
ATOM 754 C CA . PRO A 1 95 ? -11.761 18.074 7.966 1.00 49.72 95 PRO A CA 1
ATOM 755 C C . PRO A 1 95 ? -12.759 19.245 7.977 1.00 49.72 95 PRO A C 1
ATOM 757 O O . PRO A 1 95 ? -13.949 19.047 7.747 1.00 49.72 95 PRO A O 1
ATOM 760 N N . GLU A 1 96 ? -12.265 20.463 8.195 1.00 60.28 96 GLU A N 1
ATOM 761 C CA . GLU A 1 96 ? -13.010 21.720 8.153 1.00 60.28 96 GLU A CA 1
ATOM 762 C C . GLU A 1 96 ? -13.556 22.050 6.749 1.00 60.28 96 GLU A C 1
ATOM 764 O O . GLU A 1 96 ? -14.671 22.559 6.640 1.00 60.28 96 GLU A O 1
ATOM 769 N N . ASP A 1 97 ? -12.848 21.667 5.680 1.00 52.53 97 ASP A N 1
ATOM 770 C CA . ASP A 1 97 ? -13.249 21.894 4.279 1.00 52.53 97 ASP A CA 1
ATOM 771 C C . ASP A 1 97 ? -14.476 21.048 3.876 1.00 52.53 97 ASP A C 1
ATOM 773 O O . ASP A 1 97 ? -15.126 21.307 2.864 1.00 52.53 97 ASP A O 1
ATOM 777 N N . LEU A 1 98 ? -14.804 20.014 4.659 1.00 54.44 98 LEU A N 1
ATOM 778 C CA . LEU A 1 98 ? -15.941 19.116 4.423 1.00 54.44 98 LEU A CA 1
ATOM 779 C C . LEU A 1 98 ? -17.228 19.600 5.115 1.00 54.44 98 LEU A C 1
ATOM 781 O O . LEU A 1 98 ? -18.318 19.141 4.773 1.00 54.44 98 LEU A O 1
ATOM 785 N N . VAL A 1 99 ? -17.119 20.530 6.073 1.00 56.81 99 VAL A N 1
ATOM 786 C CA . VAL A 1 99 ? -18.261 21.091 6.820 1.00 56.81 99 VAL A CA 1
ATOM 787 C C . VAL A 1 99 ? -18.917 22.244 6.050 1.00 56.81 99 VAL A C 1
ATOM 789 O O . VAL A 1 99 ? -20.133 22.424 6.123 1.00 56.81 99 VAL A O 1
ATOM 792 N N . GLU A 1 100 ? -18.147 22.984 5.248 1.00 51.84 100 GLU A N 1
ATOM 793 C CA . GLU A 1 100 ? -18.634 24.152 4.495 1.00 51.84 100 GLU A CA 1
ATOM 794 C C . GLU A 1 100 ? -19.559 23.793 3.313 1.00 51.84 100 GLU A C 1
ATOM 796 O O . GLU A 1 100 ? -20.343 24.625 2.866 1.00 51.84 100 GLU A O 1
ATOM 801 N N . GLY A 1 101 ? -19.556 22.535 2.854 1.00 49.78 101 GLY A N 1
ATOM 802 C CA . GLY A 1 101 ? -20.415 22.060 1.759 1.00 49.78 101 GLY A CA 1
ATOM 803 C C . GLY A 1 101 ? -21.872 21.744 2.136 1.00 49.78 101 GLY A C 1
ATOM 804 O O . GLY A 1 101 ? -22.665 21.434 1.249 1.00 49.78 101 GLY A O 1
ATOM 805 N N . TYR A 1 102 ? -22.242 21.803 3.423 1.00 47.06 102 TYR A N 1
ATOM 806 C CA . TYR A 1 102 ? -23.585 21.434 3.907 1.00 47.06 102 TYR A CA 1
ATOM 807 C C . TYR A 1 102 ? -24.479 22.620 4.307 1.00 47.06 102 TYR A C 1
ATOM 809 O O . TYR A 1 102 ? -25.629 22.408 4.698 1.00 47.06 102 TYR A O 1
ATOM 817 N N . ILE A 1 103 ? -24.017 23.870 4.177 1.00 45.50 103 ILE A N 1
ATOM 818 C CA . ILE A 1 103 ? -24.845 25.052 4.463 1.00 45.50 103 ILE A CA 1
ATOM 819 C C . ILE A 1 103 ? -25.403 25.639 3.153 1.00 45.50 103 ILE A C 1
ATOM 821 O O . ILE A 1 103 ? -24.790 26.475 2.504 1.00 45.50 103 ILE A O 1
ATOM 825 N N . ASN A 1 104 ? -26.619 25.189 2.820 1.00 41.53 104 ASN A N 1
ATOM 826 C CA . ASN A 1 104 ? -27.661 25.861 2.026 1.00 41.53 104 ASN A CA 1
ATOM 827 C C . ASN A 1 104 ? -27.323 26.400 0.615 1.00 41.53 104 ASN A C 1
ATOM 829 O O . ASN A 1 104 ? -27.171 27.601 0.410 1.00 41.53 104 ASN A O 1
ATOM 833 N N . HIS A 1 105 ? -27.519 25.555 -0.403 1.00 45.03 105 HIS A N 1
ATOM 834 C CA . HIS A 1 105 ? -28.120 25.999 -1.672 1.00 45.03 105 HIS A CA 1
ATOM 835 C C . HIS A 1 105 ? -29.640 26.176 -1.508 1.00 45.03 105 HIS A C 1
ATOM 837 O O . HIS A 1 105 ? -30.425 25.445 -2.095 1.00 45.03 105 HIS A O 1
ATOM 843 N N . ASN A 1 106 ? -30.054 27.113 -0.657 1.00 45.25 106 ASN A N 1
ATOM 844 C CA . ASN A 1 106 ? -31.432 27.600 -0.570 1.00 45.25 106 ASN A CA 1
ATOM 845 C C . ASN A 1 106 ? -31.385 29.083 -0.184 1.00 45.25 106 ASN A C 1
ATOM 847 O O . ASN A 1 106 ? -31.772 29.467 0.918 1.00 45.25 106 ASN A O 1
ATOM 851 N N . LEU A 1 107 ? -30.866 29.916 -1.081 1.00 49.00 107 LEU A N 1
ATOM 852 C CA . LEU A 1 107 ? -31.254 31.320 -1.124 1.00 49.00 107 LEU A CA 1
ATOM 853 C C . LEU A 1 107 ? -32.126 31.480 -2.374 1.00 49.00 107 LEU A C 1
ATOM 855 O O . LEU A 1 107 ? -31.680 31.067 -3.446 1.00 49.00 107 LEU A O 1
ATOM 859 N N . PRO A 1 108 ? -33.369 31.979 -2.257 1.00 46.34 108 PRO A N 1
ATOM 860 C CA . PRO A 1 108 ? -34.123 32.389 -3.430 1.00 46.34 108 PRO A CA 1
ATOM 861 C C . PRO A 1 108 ? -33.375 33.543 -4.103 1.00 46.34 108 PRO A C 1
ATOM 863 O O . PRO A 1 108 ? -32.827 34.404 -3.412 1.00 46.34 108 PRO A O 1
ATOM 866 N N . ASP A 1 109 ? -33.328 33.514 -5.434 1.00 50.03 109 ASP A N 1
ATOM 867 C CA . ASP A 1 109 ? -32.727 34.561 -6.254 1.00 50.03 109 ASP A CA 1
ATOM 868 C C . ASP A 1 109 ? -33.260 35.933 -5.818 1.00 50.03 109 ASP A C 1
ATOM 870 O O . ASP A 1 109 ? -34.471 36.153 -5.773 1.00 50.03 109 ASP A O 1
ATOM 874 N N . GLU A 1 110 ? -32.359 36.853 -5.469 1.00 47.44 110 GLU A N 1
ATOM 875 C CA . GLU A 1 110 ? -32.726 38.253 -5.286 1.00 47.44 110 GLU A CA 1
ATOM 876 C C . GLU A 1 110 ? -33.210 38.805 -6.633 1.00 47.44 110 GLU A C 1
ATOM 878 O O . GLU A 1 110 ? -32.419 39.059 -7.550 1.00 47.44 110 GLU A O 1
ATOM 883 N N . ASP A 1 111 ? -34.527 38.987 -6.741 1.00 44.53 111 ASP A N 1
ATOM 884 C CA . ASP A 1 111 ? -35.155 39.822 -7.752 1.00 44.53 111 ASP A CA 1
ATOM 885 C C . ASP A 1 111 ? -34.496 41.208 -7.726 1.00 44.53 111 ASP A C 1
ATOM 887 O O . ASP A 1 111 ? -34.567 41.959 -6.750 1.00 44.53 111 ASP A O 1
ATOM 891 N N . LYS A 1 112 ? -33.829 41.552 -8.830 1.00 47.44 112 LYS A N 1
ATOM 892 C CA . LYS A 1 112 ? -33.324 42.899 -9.087 1.00 47.44 112 LYS A CA 1
ATOM 893 C C . LYS A 1 112 ? -34.491 43.836 -9.393 1.00 47.44 112 LYS A C 1
ATOM 895 O O . LYS A 1 112 ? -34.715 44.189 -10.550 1.00 47.44 112 LYS A O 1
ATOM 900 N N . ASP A 1 113 ? -35.168 44.304 -8.355 1.00 43.06 113 ASP A N 1
ATOM 901 C CA . ASP A 1 113 ? -35.999 45.505 -8.420 1.00 43.06 113 ASP A CA 1
ATOM 902 C C . ASP A 1 113 ? -35.102 46.754 -8.418 1.00 43.06 113 ASP A C 1
ATOM 904 O O . ASP A 1 113 ? -34.928 47.443 -7.415 1.00 43.06 113 ASP A O 1
ATOM 908 N N . ASN A 1 114 ? -34.525 47.078 -9.579 1.00 44.72 114 ASN A N 1
ATOM 909 C CA . ASN A 1 114 ? -34.042 48.433 -9.850 1.00 44.72 114 ASN A CA 1
ATOM 910 C C . ASN A 1 114 ? -35.206 49.265 -10.392 1.00 44.72 114 ASN A C 1
ATOM 912 O O . ASN A 1 114 ? -35.339 49.462 -11.599 1.00 44.72 114 ASN A O 1
ATOM 916 N N . ASN A 1 115 ? -36.044 49.762 -9.484 1.00 45.69 115 ASN A N 1
ATOM 917 C CA . ASN A 1 115 ? -36.988 50.828 -9.787 1.00 45.69 115 ASN A CA 1
ATOM 918 C C . ASN A 1 115 ? -36.951 51.884 -8.671 1.00 45.69 115 ASN A C 1
ATOM 920 O O . ASN A 1 115 ? -37.507 51.700 -7.592 1.00 45.69 115 ASN A O 1
ATOM 924 N N . GLY A 1 116 ? -36.267 52.993 -8.946 1.00 36.34 116 GLY A N 1
ATOM 925 C CA . GLY A 1 116 ? -36.194 54.177 -8.089 1.00 36.34 116 GLY A CA 1
ATOM 926 C C . GLY A 1 116 ? -34.952 54.999 -8.442 1.00 36.34 116 GLY A C 1
ATOM 927 O O . GLY A 1 116 ? -33.855 54.464 -8.476 1.00 36.34 116 GLY A O 1
ATOM 928 N N . GLY A 1 117 ? -35.010 56.283 -8.761 1.00 37.25 117 GLY A N 1
ATOM 929 C CA . GLY A 1 117 ? -36.129 57.191 -8.902 1.00 37.25 117 GLY A CA 1
ATOM 930 C C . GLY A 1 117 ? -35.654 58.447 -9.638 1.00 37.25 117 GLY A C 1
ATOM 931 O O . GLY A 1 117 ? -34.464 58.751 -9.677 1.00 37.25 117 GLY A O 1
ATOM 932 N N . ASP A 1 118 ? -36.619 59.099 -10.272 1.00 43.91 118 ASP A N 1
ATOM 933 C CA . ASP A 1 118 ? -36.781 60.546 -10.430 1.00 43.91 118 ASP A CA 1
ATOM 934 C C . ASP A 1 118 ? -35.534 61.438 -10.210 1.00 43.91 118 ASP A C 1
ATOM 936 O O . ASP A 1 118 ? -35.205 61.830 -9.090 1.00 43.91 118 ASP A O 1
ATOM 940 N N . ALA A 1 119 ? -34.865 61.802 -11.309 1.00 40.06 119 ALA A N 1
ATOM 941 C CA . ALA A 1 119 ? -33.927 62.920 -11.362 1.00 40.06 119 ALA A CA 1
ATOM 942 C C . ALA A 1 119 ? -34.656 64.128 -11.967 1.00 40.06 119 ALA A C 1
ATOM 944 O O . ALA A 1 119 ? -34.625 64.359 -13.177 1.00 40.06 119 ALA A O 1
ATOM 945 N N . GLY A 1 120 ? -35.353 64.870 -11.108 1.00 38.19 120 GLY A N 1
ATOM 946 C CA . GLY A 1 120 ? -35.913 66.174 -11.435 1.00 38.19 120 GLY A CA 1
ATOM 947 C C . GLY A 1 120 ? -34.842 67.272 -11.503 1.00 38.19 120 GLY A C 1
ATOM 948 O O . GLY A 1 120 ? -33.955 67.341 -10.656 1.00 38.19 120 GLY A O 1
ATOM 949 N N . ASN A 1 121 ? -35.028 68.159 -12.484 1.00 39.28 121 ASN A N 1
ATOM 950 C CA . ASN A 1 121 ? -34.501 69.522 -12.641 1.00 39.28 121 ASN A CA 1
ATOM 951 C C . ASN A 1 121 ? -33.003 69.717 -12.951 1.00 39.28 121 ASN A C 1
ATOM 953 O O . ASN A 1 121 ? -32.166 69.846 -12.061 1.00 39.28 121 ASN A O 1
ATOM 957 N N . ILE A 1 122 ? -32.713 69.924 -14.241 1.00 44.12 122 ILE A N 1
ATOM 958 C CA . ILE A 1 122 ? -31.659 70.842 -14.693 1.00 44.12 122 ILE A CA 1
ATOM 959 C C . ILE A 1 122 ? -32.385 72.092 -15.197 1.00 44.12 122 ILE A C 1
ATOM 961 O O . ILE A 1 122 ? -33.091 72.035 -16.201 1.00 44.12 122 ILE A O 1
ATOM 965 N N . GLU A 1 123 ? -32.268 73.190 -1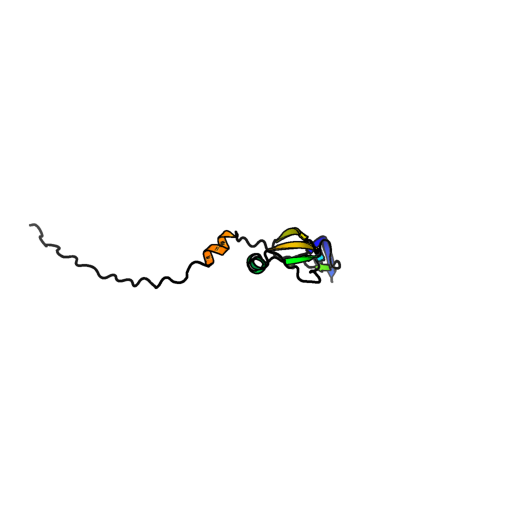4.453 1.00 50.19 123 GLU A N 1
ATOM 966 C CA . GLU A 1 123 ? -32.640 74.517 -14.936 1.00 50.19 123 GLU A CA 1
ATOM 967 C C . GLU A 1 123 ? -31.582 74.988 -15.941 1.00 50.19 123 GLU A C 1
ATOM 969 O O . GLU A 1 123 ? -30.394 75.081 -15.622 1.00 50.19 123 GLU A O 1
ATOM 974 N N . ASP A 1 124 ? -32.044 75.267 -17.158 1.00 51.53 124 ASP A N 1
ATOM 975 C CA . ASP A 1 124 ? -31.366 76.087 -18.154 1.00 51.53 124 ASP A CA 1
ATOM 976 C C . ASP A 1 124 ? -31.125 77.495 -17.598 1.00 51.53 124 ASP A C 1
ATOM 978 O O . ASP A 1 124 ? -32.060 78.136 -17.117 1.00 51.53 124 ASP A O 1
ATOM 982 N N . MET A 1 125 ? -29.908 78.020 -17.753 1.00 46.38 125 MET A N 1
ATOM 983 C CA . MET A 1 125 ? -29.718 79.444 -18.042 1.00 46.38 125 MET A CA 1
ATOM 984 C C . MET A 1 125 ? -28.296 79.708 -18.548 1.00 46.38 125 MET A C 1
ATOM 986 O O . MET A 1 125 ? -27.340 79.827 -17.777 1.00 46.38 125 MET A O 1
ATOM 990 N N . ASP A 1 126 ? -28.186 79.812 -19.873 1.00 54.19 126 ASP A N 1
ATOM 991 C CA . ASP A 1 126 ? -27.081 80.474 -20.560 1.00 54.19 126 ASP A CA 1
ATOM 992 C C . ASP A 1 126 ? -26.962 81.932 -20.086 1.00 54.19 126 ASP A C 1
ATOM 994 O O . ASP A 1 126 ? -27.960 82.629 -19.882 1.00 54.19 126 ASP A O 1
ATOM 998 N N . LYS A 1 127 ? -25.720 82.388 -19.908 1.00 51.97 127 LYS A N 1
ATOM 999 C CA . LYS A 1 127 ? -25.384 83.796 -19.684 1.00 51.97 127 LYS A CA 1
ATOM 1000 C C . LYS A 1 127 ? -25.073 84.466 -21.020 1.00 51.97 127 LYS A C 1
ATOM 1002 O O . LYS A 1 127 ? -24.291 83.917 -21.795 1.00 51.97 127 LYS A O 1
ATOM 1007 N N . ASP A 1 128 ? -25.621 85.665 -21.203 1.00 50.66 128 ASP A N 1
ATOM 1008 C CA . ASP A 1 128 ? -25.011 86.720 -22.024 1.00 50.66 128 ASP A CA 1
ATOM 1009 C C . ASP A 1 128 ? -23.611 87.101 -21.498 1.00 50.66 128 ASP A C 1
ATOM 1011 O O . ASP A 1 128 ? -23.419 87.124 -20.253 1.00 50.66 128 ASP A O 1
#

Foldseek 3Di:
DWDWPDKDWDWDADPNDIDIFIKTKIWAFAADPDDDDDPVPVCCVVFVKGKGAPPDTDDIDIDGPVVDDADWDWDWDDDPVHIIIMITTPDPDDPVNVVVVPPDPDDPDPDPPPDDDDDDDDDDDDDD

pLDDT: mean 75.73, std 19.89, range [36.34, 96.75]

Radius of gyration: 31.2 Å; chains: 1; bounding box: 57×99×54 Å

Organism: NCBI:txid456999